Protein AF-A0A0G1RVP1-F1 (afdb_monomer_lite)

Organism: NCBI:txid1618617

Secondary structure (DSSP, 8-state):
--SSTTS--PPPTT-EEEEETTEEEEEETTEEEEEEPPGGGG--

pLDDT: mean 81.43, std 11.19, range [45.91, 91.94]

Foldseek 3Di:
DDPVVPDDDDDDPQWDWDDDPQKIWIQHPVGIDIDGHDPCVPDD

Sequence (44 aa):
MSKIGKKPIQIPTGVTIKIEDNKITVSGPQGSLERTFRPELYGV

Structure (mmCIF, N/CA/C/O backbone):
data_AF-A0A0G1RVP1-F1
#
_entry.id   AF-A0A0G1RVP1-F1
#
loop_
_atom_site.group_PDB
_atom_site.id
_atom_site.type_symbol
_atom_site.label_atom_id
_atom_site.label_alt_id
_atom_site.label_comp_id
_atom_site.label_asym_id
_atom_site.label_entity_id
_atom_site.label_seq_id
_atom_site.pdbx_PDB_ins_code
_atom_site.Cartn_x
_atom_site.Cartn_y
_atom_site.Cartn_z
_atom_site.occupancy
_atom_site.B_iso_or_equiv
_atom_site.auth_seq_id
_atom_site.auth_comp_id
_atom_site.auth_asym_id
_atom_site.auth_atom_id
_atom_site.pdbx_PDB_model_num
ATOM 1 N N . MET A 1 1 ? 14.956 -16.866 -4.949 1.00 53.53 1 MET A N 1
ATOM 2 C CA . MET A 1 1 ? 13.754 -16.005 -4.855 1.00 53.53 1 MET A CA 1
ATOM 3 C C . MET A 1 1 ? 13.153 -16.104 -3.457 1.00 53.53 1 MET A C 1
ATOM 5 O O . MET A 1 1 ? 12.747 -17.191 -3.059 1.00 53.53 1 MET A O 1
ATOM 9 N N . SER A 1 2 ? 13.138 -15.008 -2.693 1.00 68.00 2 SER A N 1
ATOM 10 C CA . SER A 1 2 ? 12.547 -14.981 -1.346 1.00 68.00 2 SER A CA 1
ATOM 11 C C . SER A 1 2 ? 11.024 -15.155 -1.420 1.00 68.00 2 SER A C 1
ATOM 13 O O . SER A 1 2 ? 10.358 -14.485 -2.206 1.00 68.00 2 SER A O 1
ATOM 15 N N . LYS A 1 3 ? 10.459 -16.059 -0.611 1.00 80.25 3 LYS A N 1
ATOM 16 C CA . LYS A 1 3 ? 9.019 -16.392 -0.618 1.00 80.25 3 LYS A CA 1
ATOM 17 C C . LYS A 1 3 ? 8.135 -15.284 -0.024 1.00 80.25 3 LYS A C 1
ATOM 19 O O . LYS A 1 3 ? 6.923 -15.334 -0.187 1.00 80.25 3 LYS A O 1
ATOM 24 N N . ILE A 1 4 ? 8.722 -14.305 0.669 1.00 80.31 4 ILE A N 1
ATOM 25 C CA . ILE A 1 4 ? 7.996 -13.244 1.387 1.00 80.31 4 ILE A CA 1
ATOM 26 C C . ILE A 1 4 ? 7.399 -12.216 0.418 1.00 80.31 4 ILE A C 1
ATOM 28 O O . ILE A 1 4 ? 6.238 -11.859 0.569 1.00 80.31 4 ILE A O 1
ATOM 32 N N . GLY A 1 5 ? 8.143 -11.805 -0.613 1.00 75.44 5 GLY A N 1
ATOM 33 C CA . GLY A 1 5 ? 7.691 -10.775 -1.560 1.00 75.44 5 GLY A CA 1
ATOM 34 C C . GLY A 1 5 ? 6.530 -11.197 -2.469 1.00 75.44 5 GLY A C 1
ATOM 35 O O . GLY A 1 5 ? 5.865 -10.340 -3.031 1.00 75.44 5 GLY A O 1
ATOM 36 N N . LYS A 1 6 ? 6.260 -12.504 -2.598 1.00 79.62 6 LYS A N 1
ATOM 37 C CA . LYS A 1 6 ? 5.134 -13.038 -3.388 1.00 79.62 6 LYS A CA 1
ATOM 38 C C . LYS A 1 6 ? 3.863 -13.264 -2.566 1.00 79.62 6 LYS A C 1
ATOM 40 O O . LYS A 1 6 ? 2.851 -13.672 -3.128 1.00 79.62 6 LYS A O 1
ATOM 45 N N . LYS A 1 7 ? 3.907 -13.075 -1.242 1.00 83.81 7 LYS A N 1
ATOM 46 C CA . LYS A 1 7 ? 2.720 -13.262 -0.403 1.00 83.81 7 LYS A CA 1
ATOM 47 C C . LYS A 1 7 ? 1.771 -12.076 -0.608 1.00 83.81 7 LYS A C 1
ATOM 49 O O . LYS A 1 7 ? 2.193 -10.947 -0.361 1.00 83.81 7 LYS A O 1
ATOM 54 N N . PRO A 1 8 ? 0.515 -12.306 -1.028 1.00 84.12 8 PRO A N 1
ATOM 55 C CA . PRO A 1 8 ? -0.462 -11.233 -1.135 1.00 84.12 8 PRO A CA 1
ATOM 56 C C . PRO A 1 8 ? -0.751 -10.652 0.253 1.00 84.12 8 PRO A C 1
ATOM 58 O O . PRO A 1 8 ? -0.891 -11.391 1.230 1.00 84.12 8 PRO A O 1
ATOM 61 N N . ILE A 1 9 ? -0.838 -9.325 0.333 1.00 85.12 9 ILE A N 1
ATOM 62 C CA . ILE A 1 9 ? -1.203 -8.593 1.548 1.00 85.12 9 ILE A CA 1
ATOM 63 C C . ILE A 1 9 ? -2.645 -8.121 1.376 1.00 85.12 9 ILE A C 1
ATOM 65 O O . ILE A 1 9 ? -2.970 -7.482 0.377 1.00 85.12 9 ILE A O 1
ATOM 69 N N . GLN A 1 10 ? -3.516 -8.449 2.332 1.00 87.88 10 GLN A N 1
ATOM 70 C CA . GLN A 1 10 ? -4.892 -7.954 2.323 1.00 87.88 10 GLN A CA 1
ATOM 71 C C . GLN A 1 10 ? -4.914 -6.467 2.669 1.00 87.88 10 GLN A C 1
ATOM 73 O O . GLN A 1 10 ? -4.277 -6.034 3.629 1.00 87.88 10 GLN A O 1
ATOM 78 N N . ILE A 1 11 ? -5.656 -5.695 1.881 1.00 85.38 11 ILE A N 1
ATOM 79 C CA . ILE A 1 11 ? -5.810 -4.257 2.080 1.00 85.38 11 ILE A CA 1
ATOM 80 C C . ILE A 1 11 ? -6.981 -4.047 3.051 1.00 85.38 11 ILE A C 1
ATOM 82 O O . ILE A 1 11 ? -8.094 -4.477 2.739 1.00 85.38 11 ILE A O 1
ATOM 86 N N . PRO A 1 12 ? -6.757 -3.427 4.223 1.00 85.06 12 PRO A N 1
ATOM 87 C CA . PRO A 1 12 ? -7.822 -3.199 5.187 1.00 85.06 12 PRO A CA 1
ATOM 88 C C . PRO A 1 12 ? -8.817 -2.140 4.697 1.00 85.06 12 PRO A C 1
ATOM 90 O O . PRO A 1 12 ? -8.479 -1.230 3.937 1.00 85.06 12 PRO A O 1
ATOM 93 N N . THR A 1 13 ? -10.060 -2.248 5.159 1.00 85.44 13 THR A N 1
ATOM 94 C CA . THR A 1 13 ? -11.153 -1.337 4.806 1.00 85.44 13 THR A CA 1
ATOM 95 C C . THR A 1 13 ? -10.846 0.090 5.268 1.00 85.44 13 THR A C 1
ATOM 97 O O . THR A 1 13 ? -10.427 0.303 6.404 1.00 85.44 13 THR A O 1
ATOM 100 N N . GLY A 1 14 ? -11.057 1.078 4.394 1.00 83.75 14 GLY A N 1
ATOM 101 C CA . GLY A 1 14 ? -10.736 2.485 4.677 1.00 83.75 14 GLY A CA 1
ATOM 102 C C . GLY A 1 14 ? -9.303 2.897 4.321 1.00 83.75 14 GLY A C 1
ATOM 103 O O . GLY A 1 14 ? -8.897 4.013 4.641 1.00 83.75 14 GLY A O 1
ATOM 104 N N . VAL A 1 15 ? -8.545 2.021 3.653 1.00 89.38 15 VAL A N 1
ATOM 105 C CA . VAL A 1 15 ? -7.251 2.356 3.051 1.00 89.38 15 VAL A CA 1
ATOM 106 C C . VAL A 1 15 ? -7.404 2.528 1.542 1.00 89.38 15 VAL A C 1
ATOM 108 O O . VAL A 1 15 ? -7.873 1.634 0.843 1.00 89.38 15 VAL A O 1
ATOM 111 N N . THR A 1 16 ? -6.963 3.677 1.041 1.00 89.19 16 THR A N 1
ATOM 112 C CA . THR A 1 16 ? -6.914 4.014 -0.382 1.00 89.19 16 THR A CA 1
ATOM 113 C C . THR A 1 16 ? -5.480 3.907 -0.870 1.00 89.19 16 THR A C 1
ATOM 115 O O . THR A 1 16 ? -4.579 4.514 -0.294 1.00 89.19 16 THR A O 1
ATOM 118 N N . ILE A 1 17 ? -5.265 3.168 -1.954 1.00 88.94 17 ILE A N 1
ATOM 119 C CA . ILE A 1 17 ? -3.946 3.000 -2.566 1.00 88.94 17 ILE A CA 1
ATOM 120 C C . ILE A 1 17 ? -3.964 3.653 -3.943 1.00 88.94 17 ILE A C 1
ATOM 122 O O . ILE A 1 17 ? -4.855 3.392 -4.748 1.00 88.94 17 ILE A O 1
ATOM 126 N N . LYS A 1 18 ? -2.967 4.492 -4.209 1.00 89.25 18 LYS A N 1
ATOM 127 C CA . LYS A 1 18 ? -2.667 5.049 -5.526 1.00 89.25 18 LYS A CA 1
ATOM 128 C C . LYS A 1 18 ? -1.316 4.523 -5.980 1.00 89.25 18 LYS A C 1
ATOM 130 O O . LYS A 1 18 ? -0.356 4.547 -5.213 1.00 89.25 18 LYS A O 1
ATOM 135 N N . ILE A 1 19 ? -1.266 4.029 -7.208 1.00 86.81 19 ILE A N 1
ATOM 136 C CA . ILE A 1 19 ? -0.050 3.520 -7.837 1.00 86.81 19 ILE A CA 1
ATOM 137 C C . ILE A 1 19 ? 0.167 4.372 -9.082 1.00 86.81 19 ILE A C 1
ATOM 139 O O . ILE A 1 19 ? -0.660 4.351 -9.989 1.00 86.81 19 ILE A O 1
ATOM 143 N N . GLU A 1 20 ? 1.249 5.140 -9.089 1.00 85.50 20 GLU A N 1
ATOM 144 C CA . GLU A 1 20 ? 1.661 6.003 -10.195 1.00 85.50 20 GLU A CA 1
ATOM 145 C C . GLU A 1 20 ? 3.066 5.578 -10.614 1.00 85.50 20 GLU A C 1
ATOM 147 O O . GLU A 1 20 ? 4.033 5.873 -9.913 1.00 85.50 20 GLU A O 1
ATOM 152 N N . ASP A 1 21 ? 3.160 4.827 -11.714 1.00 84.06 21 ASP A N 1
ATOM 153 C CA . ASP A 1 21 ? 4.387 4.202 -12.221 1.00 84.06 21 ASP A CA 1
ATOM 154 C C . ASP A 1 21 ? 5.147 3.420 -11.137 1.00 84.06 21 ASP A C 1
ATOM 156 O O . ASP A 1 21 ? 4.860 2.257 -10.850 1.00 84.06 21 ASP A O 1
ATOM 160 N N . ASN A 1 22 ? 6.121 4.073 -10.510 1.00 85.81 22 ASN A N 1
ATOM 161 C CA . ASN A 1 22 ? 6.998 3.519 -9.493 1.00 85.81 22 ASN A CA 1
ATOM 162 C C . ASN A 1 22 ? 6.791 4.154 -8.106 1.00 85.81 22 ASN A C 1
ATOM 164 O O . ASN A 1 22 ? 7.522 3.839 -7.169 1.00 85.81 22 ASN A O 1
ATOM 168 N N . LYS A 1 23 ? 5.802 5.032 -7.943 1.00 86.69 23 LYS A N 1
ATOM 169 C CA . LYS A 1 23 ? 5.397 5.626 -6.670 1.00 86.69 23 LYS A CA 1
ATOM 170 C C . LYS A 1 23 ? 4.094 4.991 -6.196 1.00 86.69 23 LYS A C 1
ATOM 172 O O . LYS A 1 23 ? 3.113 4.912 -6.926 1.00 86.69 23 LYS A O 1
ATOM 177 N N . ILE A 1 24 ? 4.081 4.550 -4.944 1.00 89.56 24 ILE A N 1
ATOM 178 C CA . ILE A 1 24 ? 2.884 4.049 -4.276 1.00 89.56 24 ILE A CA 1
ATOM 179 C C . ILE A 1 24 ? 2.557 4.994 -3.130 1.00 89.56 24 ILE A C 1
ATOM 181 O O . ILE A 1 24 ? 3.387 5.224 -2.247 1.00 89.56 24 ILE A O 1
ATOM 185 N N . THR A 1 25 ? 1.331 5.495 -3.132 1.00 90.25 25 THR A N 1
ATOM 186 C CA . THR A 1 25 ? 0.777 6.333 -2.074 1.00 90.25 25 THR A CA 1
ATOM 187 C C . THR A 1 25 ? -0.358 5.581 -1.400 1.00 90.25 25 THR A C 1
ATOM 189 O O . THR A 1 25 ? -1.295 5.121 -2.048 1.00 90.25 25 THR A O 1
ATOM 192 N N . VAL A 1 26 ? -0.267 5.436 -0.084 1.00 91.94 26 VAL A N 1
ATOM 193 C CA . VAL A 1 26 ? -1.236 4.738 0.756 1.00 91.94 26 VAL A CA 1
ATOM 194 C C . VAL A 1 26 ? -1.828 5.753 1.719 1.00 91.94 26 VAL A C 1
ATOM 196 O O . VAL A 1 26 ? -1.124 6.266 2.584 1.00 91.94 26 VAL A O 1
ATOM 199 N N . SER A 1 27 ? -3.116 6.038 1.581 1.00 91.38 27 SER A N 1
ATOM 200 C CA . SER A 1 27 ? -3.861 6.925 2.473 1.00 91.38 27 SER A CA 1
ATOM 201 C C . SER A 1 27 ? -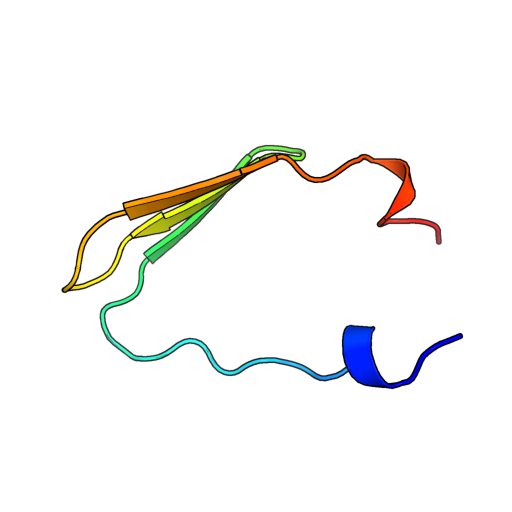4.793 6.10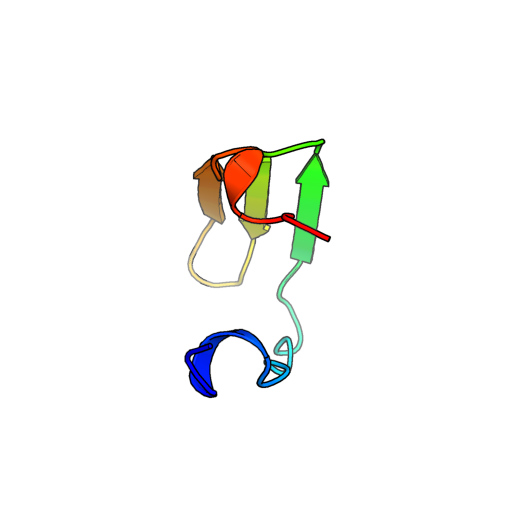0 3.345 1.00 91.38 27 SER A C 1
ATOM 203 O O . SER A 1 27 ? -5.591 5.321 2.832 1.00 91.38 27 SER A O 1
ATOM 205 N N . GLY A 1 28 ? -4.711 6.275 4.657 1.00 89.62 28 GLY A N 1
ATOM 206 C CA . GLY A 1 28 ? -5.547 5.570 5.619 1.00 89.62 28 GLY A CA 1
ATOM 207 C C . GLY A 1 28 ? -5.985 6.465 6.778 1.00 89.62 28 GLY A C 1
ATOM 208 O O . GLY A 1 28 ? -5.661 7.654 6.814 1.00 89.62 28 GLY A O 1
ATOM 209 N N . PRO A 1 29 ? -6.692 5.897 7.768 1.00 87.06 29 PRO A N 1
ATOM 210 C CA . PRO A 1 29 ? -7.254 6.652 8.891 1.00 87.06 29 PRO A CA 1
ATOM 211 C C . PRO A 1 29 ? -6.196 7.326 9.777 1.00 87.06 29 PRO A C 1
ATOM 213 O O . PRO A 1 29 ? -6.509 8.268 10.494 1.00 87.06 29 PRO A O 1
ATOM 216 N N . GLN A 1 30 ? -4.945 6.860 9.727 1.00 85.38 30 GLN A N 1
ATOM 217 C CA . GLN A 1 30 ? -3.833 7.406 10.511 1.00 85.38 30 GLN A CA 1
ATOM 218 C C . GLN A 1 30 ? -2.911 8.341 9.709 1.00 85.38 30 GLN A C 1
ATOM 220 O O . GLN A 1 30 ? -1.874 8.755 10.219 1.00 85.38 30 GLN A O 1
ATOM 225 N N . GLY A 1 31 ? -3.276 8.680 8.469 1.00 85.00 31 GLY A N 1
ATOM 226 C CA . GLY A 1 31 ? -2.503 9.563 7.595 1.00 85.00 31 GLY A CA 1
ATOM 227 C C . GLY A 1 31 ? -2.125 8.914 6.265 1.00 85.00 31 GLY A C 1
ATOM 228 O O . GLY A 1 31 ? -2.664 7.877 5.875 1.00 85.00 31 GLY A O 1
ATOM 229 N N . SER A 1 32 ? -1.200 9.551 5.551 1.00 89.06 32 SER A N 1
ATOM 230 C CA . SER A 1 32 ? -0.734 9.126 4.229 1.00 89.06 32 SER A CA 1
ATOM 231 C C . SER A 1 32 ? 0.747 8.761 4.245 1.00 89.06 32 SER A C 1
ATOM 233 O O . SER A 1 32 ? 1.565 9.500 4.790 1.00 89.06 32 SER A O 1
ATOM 235 N N . LEU A 1 33 ? 1.092 7.647 3.603 1.00 89.69 33 LEU A N 1
ATOM 236 C CA . LEU A 1 33 ? 2.459 7.186 3.398 1.00 89.69 33 LEU A CA 1
ATOM 237 C C . LEU A 1 33 ? 2.752 7.096 1.903 1.00 89.69 33 LEU A C 1
ATOM 239 O O . LEU A 1 33 ? 1.994 6.482 1.158 1.00 89.69 33 LEU A O 1
ATOM 243 N N . GLU A 1 34 ? 3.881 7.649 1.476 1.00 90.25 34 GLU A N 1
ATOM 244 C CA . GLU A 1 34 ? 4.340 7.563 0.091 1.00 90.25 34 GLU A CA 1
ATOM 245 C C . GLU A 1 34 ? 5.676 6.829 0.023 1.00 90.25 34 GLU A C 1
ATOM 247 O O . GLU A 1 34 ? 6.586 7.081 0.817 1.00 90.25 34 GLU A O 1
ATOM 252 N N . ARG A 1 35 ? 5.805 5.908 -0.933 1.00 88.38 35 ARG A N 1
ATOM 253 C CA . ARG A 1 35 ? 7.057 5.209 -1.219 1.00 88.38 35 ARG A CA 1
ATOM 254 C C . ARG A 1 35 ? 7.307 5.117 -2.710 1.00 88.38 35 ARG A C 1
ATOM 256 O O . ARG A 1 35 ? 6.486 4.599 -3.459 1.00 88.38 35 ARG A O 1
ATOM 263 N N . THR A 1 36 ? 8.499 5.542 -3.103 1.00 87.69 36 THR A N 1
ATOM 264 C CA . THR A 1 36 ? 9.023 5.351 -4.452 1.00 87.69 36 THR A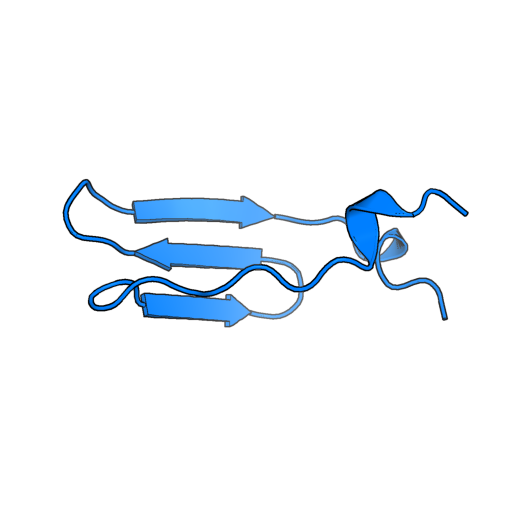 CA 1
ATOM 265 C C . THR A 1 36 ? 9.832 4.061 -4.491 1.00 87.69 36 THR A C 1
ATOM 267 O O . THR A 1 36 ? 10.825 3.906 -3.778 1.00 87.69 36 THR A O 1
ATOM 270 N N . PHE A 1 37 ? 9.392 3.119 -5.310 1.00 83.19 37 PHE A N 1
ATOM 271 C CA . PHE A 1 37 ? 10.065 1.860 -5.578 1.00 83.19 37 PHE A CA 1
ATOM 272 C C . PHE A 1 37 ? 10.983 2.009 -6.791 1.00 83.19 37 PHE A C 1
ATOM 274 O O . PHE A 1 37 ? 10.761 2.839 -7.674 1.00 83.19 37 PHE A O 1
ATOM 281 N N . ARG A 1 38 ? 12.064 1.226 -6.815 1.00 79.62 38 ARG A N 1
ATOM 282 C CA . ARG A 1 38 ? 12.960 1.170 -7.973 1.00 79.62 38 ARG A CA 1
ATOM 283 C C . ARG A 1 38 ? 12.348 0.261 -9.046 1.00 79.62 38 ARG A C 1
ATOM 285 O O . ARG A 1 38 ? 11.821 -0.791 -8.681 1.00 79.62 38 ARG A O 1
ATOM 292 N N . PRO A 1 39 ? 12.453 0.615 -10.337 1.00 71.00 39 PRO A N 1
ATOM 293 C CA . PRO A 1 39 ? 11.873 -0.162 -11.437 1.00 71.00 39 PRO A CA 1
ATOM 294 C C . PRO A 1 39 ? 12.419 -1.599 -11.532 1.00 71.00 39 PRO A C 1
ATOM 296 O O . PRO A 1 39 ? 11.713 -2.495 -11.976 1.00 71.00 39 PRO A O 1
ATOM 299 N N . GLU A 1 40 ? 13.625 -1.859 -11.019 1.00 71.38 40 GLU A N 1
ATOM 300 C CA . GLU A 1 40 ? 14.253 -3.193 -10.973 1.00 71.38 40 GLU A CA 1
ATOM 301 C C . GLU A 1 40 ? 13.523 -4.205 -10.068 1.00 71.38 40 GLU A C 1
ATOM 303 O O . GLU A 1 40 ? 13.787 -5.403 -10.137 1.00 71.38 40 GLU A O 1
ATOM 308 N N . LEU A 1 41 ? 12.598 -3.751 -9.212 1.00 65.19 41 LEU A N 1
ATOM 309 C CA . LEU A 1 41 ? 11.794 -4.636 -8.361 1.00 65.19 41 LEU A CA 1
ATOM 310 C C . LEU A 1 41 ? 10.693 -5.381 -9.138 1.00 65.19 41 LEU A C 1
ATOM 312 O O . LEU A 1 41 ? 10.197 -6.391 -8.639 1.00 65.19 41 LEU A O 1
ATOM 316 N N . TYR A 1 42 ? 10.363 -4.934 -10.355 1.00 58.09 42 TYR A N 1
ATOM 317 C CA . TYR A 1 42 ? 9.524 -5.649 -11.323 1.00 58.09 42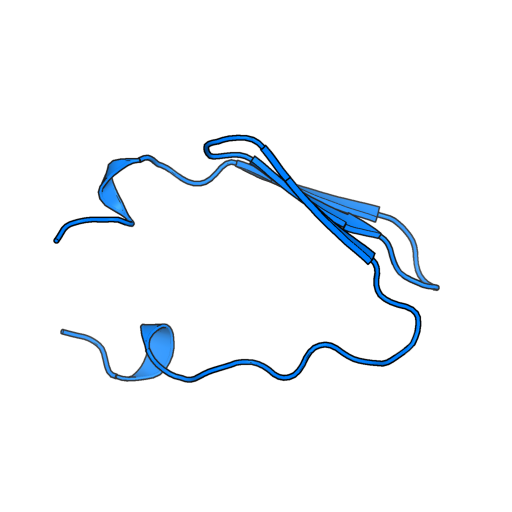 TYR A CA 1
ATOM 318 C C . TYR A 1 42 ? 10.397 -6.292 -12.414 1.00 58.09 42 TYR A C 1
ATOM 320 O O . TYR A 1 42 ? 10.203 -6.085 -13.607 1.00 58.09 42 TYR A O 1
ATOM 328 N N . GLY A 1 43 ? 11.394 -7.075 -12.001 1.00 49.88 43 GLY A N 1
ATOM 329 C CA . GLY A 1 43 ? 12.036 -8.031 -12.898 1.00 49.88 43 GLY A CA 1
ATO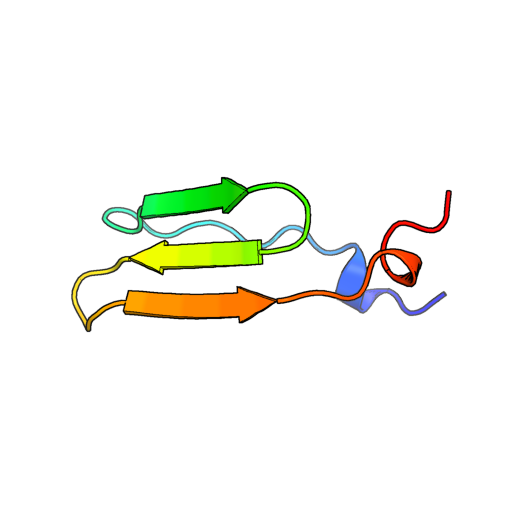M 330 C C . GLY A 1 43 ? 11.069 -9.178 -13.184 1.00 49.88 43 GLY A C 1
ATOM 331 O O . GLY A 1 43 ? 10.815 -9.998 -12.296 1.00 49.88 43 GLY A O 1
ATOM 332 N N . V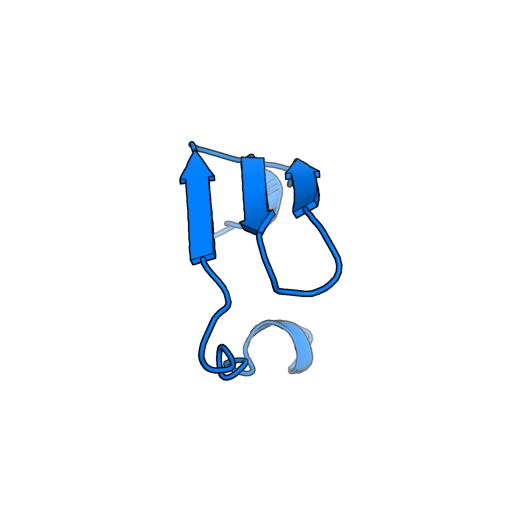AL A 1 44 ? 10.507 -9.199 -14.393 1.00 45.91 44 VAL A N 1
ATOM 333 C CA . VAL A 1 44 ? 10.028 -10.443 -15.016 1.00 45.91 44 VAL A CA 1
ATOM 334 C C . VAL A 1 44 ? 11.229 -11.335 -15.297 1.00 45.91 44 VAL A C 1
ATOM 336 O O . VAL A 1 44 ? 12.246 -10.792 -15.782 1.00 45.91 44 VAL A O 1
#

InterPro domains:
  IPR036789 Large ribosomal subunit protein uL6-like, alpha-beta domain superfamily [G3DSA:3.90.930.12] (1-43)
  IPR036789 Large ribosomal subunit protein uL6-like, alpha-beta domain superfamily [SSF56053] (1-38)

Radius of gyration: 12.29 Å; chains: 1; bounding box: 25×26×26 Å